Protein AF-A0AA47MXZ9-F1 (afdb_monomer)

Mean predicted aligned error: 12.85 Å

Secondary structure (DSSP, 8-state):
--HHHHHHHHHHHHHHHHHHS------------------PPPPPHHHHHHHHHHS-----TTSSS-HHHHHHHTTTTHHHHHHHHHHHHHHT---GGGG--------SSTTS-TT--

pLDDT: mean 84.23, std 13.81, range [43.16, 96.75]

Organism: Merluccius polli (NCBI:txid89951)

Solvent-accessible surface area (backbone atoms only — not comparable to full-atom values): 7774 Å² total; per-residue (Å²): 135,65,61,68,58,50,53,50,52,54,52,52,51,52,50,52,56,59,68,68,52,74,87,68,82,71,69,73,88,65,73,75,74,87,76,73,88,87,74,70,82,76,68,50,56,66,56,48,50,49,53,58,67,72,49,80,68,71,67,56,98,84,51,95,61,56,35,61,59,49,51,74,48,37,77,83,45,30,71,60,51,32,51,53,52,37,49,26,58,72,70,73,51,75,64,72,79,79,72,63,81,87,88,74,93,74,75,95,52,96,82,68,74,90,83,85,121

Structure (mmCIF, N/CA/C/O backbone):
data_AF-A0AA47MXZ9-F1
#
_entry.id   AF-A0AA47MXZ9-F1
#
loop_
_atom_site.group_PDB
_atom_site.id
_atom_site.type_symbol
_atom_site.label_atom_id
_atom_site.label_alt_id
_atom_site.label_comp_id
_atom_site.label_asym_id
_atom_site.label_entity_id
_atom_site.label_seq_id
_atom_site.pdbx_PDB_ins_code
_atom_site.Cartn_x
_atom_site.Cartn_y
_atom_site.Cartn_z
_atom_site.occupancy
_atom_site.B_iso_or_equiv
_atom_site.auth_seq_id
_atom_site.auth_comp_id
_atom_site.auth_asym_id
_atom_site.auth_atom_id
_atom_site.pdbx_PDB_model_num
ATOM 1 N N . MET A 1 1 ? 17.234 -14.719 -22.100 1.00 51.97 1 MET A N 1
ATOM 2 C CA . MET A 1 1 ? 18.632 -14.255 -22.007 1.00 51.97 1 MET A CA 1
ATOM 3 C C . MET A 1 1 ? 18.762 -12.746 -21.731 1.00 51.97 1 MET A C 1
ATOM 5 O O . MET A 1 1 ? 19.837 -12.224 -21.917 1.00 51.97 1 MET A O 1
ATOM 9 N N . LEU A 1 2 ? 17.712 -12.030 -21.280 1.00 61.03 2 LEU A N 1
ATOM 10 C CA . LEU A 1 2 ? 17.735 -10.555 -21.139 1.00 61.03 2 LEU A CA 1
ATOM 11 C C . LEU A 1 2 ? 17.729 -10.060 -19.673 1.00 61.03 2 LEU A C 1
ATOM 13 O O . LEU A 1 2 ? 18.015 -8.901 -19.398 1.00 61.03 2 LEU A O 1
ATOM 17 N N . ILE A 1 3 ? 17.347 -10.926 -18.726 1.00 64.88 3 ILE A N 1
ATOM 18 C CA . ILE A 1 3 ? 17.134 -10.560 -17.315 1.00 64.88 3 ILE A CA 1
ATOM 19 C C . ILE A 1 3 ? 18.440 -10.656 -16.525 1.00 64.88 3 ILE A C 1
ATOM 21 O O . ILE A 1 3 ? 18.753 -9.750 -15.756 1.00 64.88 3 ILE A O 1
ATOM 25 N N . ASP A 1 4 ? 19.226 -11.707 -16.757 1.00 77.31 4 ASP A N 1
ATOM 26 C CA . ASP A 1 4 ? 20.488 -11.923 -16.045 1.00 77.31 4 ASP A CA 1
ATOM 27 C C . ASP A 1 4 ? 21.525 -10.848 -16.396 1.00 77.31 4 ASP A C 1
ATOM 29 O O . ASP A 1 4 ? 22.201 -10.317 -15.511 1.00 77.31 4 ASP A O 1
ATOM 33 N N . ASP A 1 5 ? 21.567 -10.427 -17.662 1.00 78.12 5 ASP A N 1
ATOM 34 C CA . ASP A 1 5 ? 22.438 -9.343 -18.123 1.00 78.12 5 ASP A CA 1
ATOM 35 C C . ASP A 1 5 ? 22.013 -7.988 -17.543 1.00 78.12 5 ASP A C 1
ATOM 37 O O . ASP A 1 5 ? 22.856 -7.203 -17.098 1.00 78.12 5 ASP A O 1
ATOM 41 N N . PHE A 1 6 ? 20.702 -7.735 -17.445 1.00 79.06 6 PHE A N 1
ATOM 42 C CA . PHE A 1 6 ? 20.165 -6.528 -16.812 1.00 79.06 6 PHE A CA 1
ATOM 43 C C . PHE A 1 6 ? 20.534 -6.451 -15.323 1.00 79.06 6 PHE A C 1
ATOM 45 O O . PHE A 1 6 ? 21.019 -5.417 -14.847 1.00 79.06 6 PHE A O 1
ATOM 52 N N . VAL A 1 7 ? 20.347 -7.550 -14.586 1.00 83.00 7 VAL A N 1
ATOM 53 C CA . VAL A 1 7 ? 20.689 -7.640 -13.156 1.00 83.00 7 VAL A CA 1
ATOM 54 C C . VAL A 1 7 ? 22.194 -7.484 -12.949 1.00 83.00 7 VAL A C 1
ATOM 56 O O . VAL A 1 7 ? 22.628 -6.762 -12.042 1.00 83.00 7 VAL A O 1
ATOM 59 N N . THR A 1 8 ? 22.996 -8.103 -13.814 1.00 86.56 8 THR A N 1
ATOM 60 C CA . THR A 1 8 ? 24.459 -8.020 -13.768 1.00 86.56 8 THR A CA 1
ATOM 61 C C . THR A 1 8 ? 24.940 -6.593 -14.015 1.00 86.56 8 THR A C 1
ATOM 63 O O . THR A 1 8 ? 25.753 -6.080 -13.239 1.00 86.56 8 THR A O 1
ATOM 66 N N . TYR A 1 9 ? 24.396 -5.910 -15.030 1.00 87.81 9 TYR A N 1
ATOM 67 C CA . TYR A 1 9 ? 24.715 -4.511 -15.323 1.00 87.81 9 TYR A CA 1
ATOM 68 C C . TYR A 1 9 ? 24.409 -3.598 -14.130 1.00 87.81 9 TYR A C 1
ATOM 70 O O . TYR A 1 9 ? 25.281 -2.844 -13.683 1.00 87.81 9 TYR A O 1
ATOM 78 N N . PHE A 1 10 ? 23.199 -3.691 -13.569 1.00 86.12 10 PHE A N 1
ATOM 79 C CA . PHE A 1 10 ? 22.791 -2.845 -12.446 1.00 86.12 10 PHE A CA 1
ATOM 80 C C . PHE A 1 10 ? 23.615 -3.111 -11.186 1.00 86.12 10 PHE A C 1
ATOM 82 O O . PHE A 1 10 ? 24.051 -2.167 -10.523 1.00 86.12 10 PHE A O 1
ATOM 89 N N . THR A 1 11 ? 23.899 -4.379 -10.889 1.00 88.38 11 THR A N 1
ATOM 90 C CA . THR A 1 11 ? 24.713 -4.764 -9.728 1.00 88.38 11 THR A CA 1
ATOM 91 C C . THR A 1 11 ? 26.148 -4.268 -9.869 1.00 88.38 11 THR A C 1
ATOM 93 O O . THR A 1 11 ? 26.717 -3.722 -8.921 1.00 88.38 11 THR A O 1
ATOM 96 N N . LYS A 1 12 ? 26.738 -4.403 -11.062 1.00 92.31 12 LYS A N 1
ATOM 97 C CA . LYS A 1 12 ? 28.090 -3.911 -11.348 1.00 92.31 12 LYS A CA 1
ATOM 98 C C . LYS A 1 12 ? 28.165 -2.390 -11.219 1.00 92.31 12 LYS A C 1
ATOM 100 O O . LYS A 1 12 ? 29.103 -1.877 -10.612 1.00 92.31 12 LYS A O 1
ATOM 105 N N . LYS A 1 13 ? 27.159 -1.675 -11.728 1.00 89.75 13 LYS A N 1
ATOM 106 C CA . LYS A 1 13 ? 27.066 -0.214 -11.626 1.00 89.75 13 LYS A CA 1
ATOM 107 C C . LYS A 1 13 ? 26.910 0.254 -10.176 1.00 89.75 13 LYS A C 1
ATOM 109 O O . LYS A 1 13 ? 27.617 1.172 -9.769 1.00 89.75 13 LYS A O 1
ATOM 114 N N . LEU A 1 14 ? 26.057 -0.403 -9.384 1.00 86.94 14 LEU A N 1
ATOM 115 C CA . LEU A 1 14 ? 25.898 -0.111 -7.953 1.00 86.94 14 LEU A CA 1
ATOM 116 C C . LEU A 1 14 ? 27.202 -0.316 -7.179 1.00 86.94 14 LEU A C 1
ATOM 118 O O . LEU A 1 14 ? 27.572 0.549 -6.390 1.00 86.94 14 LEU A O 1
ATOM 122 N N . LYS A 1 15 ? 27.926 -1.412 -7.443 1.00 88.75 15 LYS A N 1
ATOM 123 C CA . LYS A 1 15 ? 29.238 -1.667 -6.828 1.00 88.75 15 LYS A CA 1
ATOM 124 C C . LYS A 1 15 ? 30.267 -0.604 -7.204 1.00 88.75 15 LYS A C 1
ATOM 126 O O . LYS A 1 15 ? 30.953 -0.112 -6.320 1.00 88.75 15 LYS A O 1
ATOM 131 N N . ALA A 1 16 ? 30.342 -0.219 -8.479 1.00 90.38 16 ALA A N 1
ATOM 132 C CA . ALA A 1 16 ? 31.275 0.809 -8.941 1.00 90.38 16 ALA A CA 1
ATOM 133 C C . ALA A 1 16 ? 31.013 2.171 -8.274 1.00 90.38 16 ALA A C 1
ATOM 135 O O . ALA A 1 16 ? 31.945 2.808 -7.784 1.00 90.38 16 ALA A O 1
ATOM 136 N N . ILE A 1 17 ? 29.742 2.584 -8.191 1.00 86.75 17 ILE A N 1
ATOM 137 C CA . ILE A 1 17 ? 29.333 3.819 -7.505 1.00 86.75 17 ILE A CA 1
ATOM 138 C C . ILE A 1 17 ? 29.653 3.718 -6.008 1.00 86.75 17 ILE A C 1
ATOM 140 O O . ILE A 1 17 ? 30.303 4.605 -5.463 1.00 86.75 17 ILE A O 1
ATOM 144 N N . SER A 1 18 ? 29.290 2.602 -5.369 1.00 82.12 18 SER A N 1
ATOM 145 C CA . SER A 1 18 ? 29.613 2.309 -3.967 1.00 82.12 18 SER A CA 1
ATOM 146 C C . SER A 1 18 ? 31.111 2.432 -3.672 1.00 82.12 18 SER A C 1
ATOM 148 O O . SER A 1 18 ? 31.476 3.050 -2.678 1.00 82.12 18 SER A O 1
ATOM 150 N N . SER A 1 19 ? 31.968 1.879 -4.533 1.00 82.62 19 SER A N 1
ATOM 151 C CA . SER A 1 19 ? 33.425 1.937 -4.374 1.00 82.62 19 SER A CA 1
ATOM 152 C C . SER A 1 19 ? 34.032 3.300 -4.709 1.00 82.62 19 SER A C 1
ATOM 154 O O . SER A 1 19 ? 35.152 3.579 -4.296 1.00 82.62 19 SER A O 1
ATOM 156 N N . SER A 1 20 ? 33.321 4.137 -5.474 1.00 84.25 20 SER A N 1
ATOM 157 C CA . SER A 1 20 ? 33.774 5.490 -5.824 1.00 84.25 20 SER A CA 1
ATOM 158 C C . SER A 1 20 ? 33.588 6.492 -4.687 1.00 84.25 20 SER A C 1
ATOM 160 O O . SER A 1 20 ? 34.220 7.546 -4.688 1.00 84.25 20 SER A O 1
ATOM 162 N N . PHE A 1 21 ? 32.750 6.163 -3.699 1.00 81.06 21 PHE A N 1
ATOM 163 C CA . PHE A 1 21 ? 32.692 6.928 -2.465 1.00 81.06 21 PHE A CA 1
ATOM 164 C C . PHE A 1 21 ? 33.954 6.636 -1.653 1.00 81.06 21 PHE A C 1
ATOM 166 O O . PHE A 1 21 ? 34.172 5.516 -1.191 1.00 81.06 21 PHE A O 1
ATOM 173 N N . THR A 1 22 ? 34.794 7.649 -1.457 1.00 73.31 22 THR A N 1
ATOM 174 C CA . THR A 1 22 ? 35.851 7.588 -0.448 1.00 73.31 22 THR A CA 1
ATOM 175 C C . THR A 1 22 ? 35.209 7.339 0.917 1.00 73.31 22 THR A C 1
ATOM 177 O O . THR A 1 22 ? 34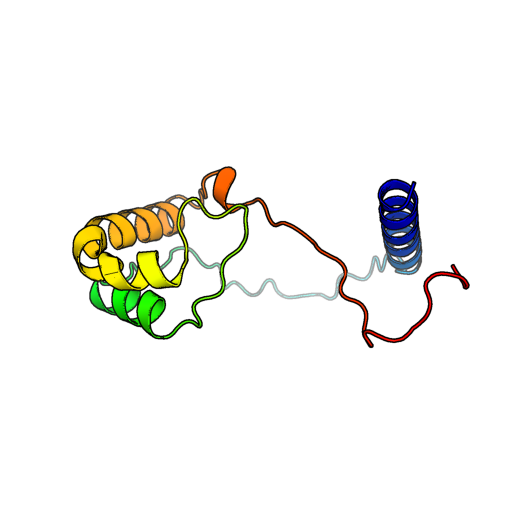.239 8.030 1.244 1.00 73.31 22 THR A O 1
ATOM 180 N N . PRO A 1 23 ? 35.717 6.398 1.734 1.00 64.94 23 PRO A N 1
ATOM 181 C CA . PRO A 1 23 ? 35.293 6.272 3.119 1.00 64.94 23 PRO A CA 1
ATOM 182 C C . PRO A 1 23 ? 35.765 7.530 3.848 1.00 64.94 23 PRO A C 1
ATOM 184 O O . PRO A 1 23 ? 36.892 7.619 4.329 1.00 64.94 23 PRO A O 1
ATOM 187 N N . THR A 1 24 ? 34.929 8.561 3.847 1.00 55.50 24 THR A N 1
ATOM 188 C CA . THR A 1 24 ? 35.196 9.794 4.569 1.00 55.50 24 THR A CA 1
ATOM 189 C C . THR A 1 24 ? 35.048 9.477 6.054 1.00 55.50 24 THR A C 1
ATOM 191 O O . THR A 1 24 ? 33.956 9.520 6.606 1.00 55.50 24 THR A O 1
ATOM 194 N N . THR A 1 25 ? 36.166 9.157 6.707 1.00 58.44 25 THR A N 1
ATOM 195 C CA . THR A 1 25 ? 36.287 9.019 8.173 1.00 58.44 25 THR A CA 1
ATOM 196 C C . THR A 1 25 ? 36.092 10.358 8.900 1.00 58.44 25 THR A C 1
ATOM 198 O O . THR A 1 25 ? 36.104 10.419 10.125 1.00 58.44 25 THR A O 1
ATOM 201 N N . ILE A 1 26 ? 35.879 11.454 8.171 1.00 61.22 26 ILE A N 1
ATOM 202 C CA . ILE A 1 26 ? 35.458 12.720 8.761 1.00 61.22 26 ILE A CA 1
ATOM 203 C C . ILE A 1 26 ? 33.950 12.634 8.958 1.00 61.22 26 ILE A C 1
ATOM 205 O O . ILE A 1 26 ? 33.170 13.036 8.099 1.00 61.22 26 ILE A O 1
ATOM 209 N N . LEU A 1 27 ? 33.550 12.077 10.100 1.00 59.38 27 LEU A N 1
ATOM 210 C CA . LEU A 1 27 ? 32.230 12.330 10.649 1.00 59.38 27 LEU A CA 1
ATOM 211 C C . LEU A 1 27 ? 32.165 13.855 10.858 1.00 59.38 27 LEU A C 1
ATOM 213 O O . LEU A 1 27 ? 32.919 14.365 11.694 1.00 59.38 27 LEU A O 1
ATOM 217 N N . PRO A 1 28 ? 31.353 14.629 10.109 1.00 57.56 28 PRO A N 1
ATOM 218 C CA . PRO A 1 28 ? 31.014 15.959 10.588 1.00 57.56 28 PRO A CA 1
ATOM 219 C C . PRO A 1 28 ? 30.513 15.779 12.021 1.00 57.56 28 PRO A C 1
ATOM 221 O O . PRO A 1 28 ? 29.798 14.816 12.294 1.00 57.56 28 PRO A O 1
ATOM 224 N N . SER A 1 29 ? 30.920 16.654 12.943 1.00 55.72 29 SER A N 1
ATOM 225 C CA . SER A 1 29 ? 30.305 16.743 14.269 1.00 55.72 29 SER A CA 1
ATOM 226 C C . SER A 1 29 ? 28.846 17.155 14.071 1.00 55.72 29 SER A C 1
ATOM 228 O O . SER A 1 29 ? 28.465 18.314 14.208 1.00 55.72 29 SER A O 1
ATOM 230 N N . THR A 1 30 ? 28.026 16.211 13.622 1.00 58.19 30 THR A N 1
ATOM 231 C CA . THR A 1 30 ? 26.587 16.289 13.671 1.00 58.19 30 THR A CA 1
ATOM 232 C C . THR A 1 30 ? 26.297 16.114 15.138 1.00 58.19 30 THR A C 1
ATOM 234 O O . THR A 1 30 ? 26.317 14.995 15.655 1.00 58.19 30 THR A O 1
ATOM 237 N N . THR A 1 31 ? 26.080 17.230 15.828 1.00 63.59 31 THR A N 1
ATOM 238 C CA . THR A 1 31 ? 25.275 17.202 17.040 1.00 63.59 31 THR A CA 1
ATOM 239 C C . THR A 1 31 ? 24.075 16.308 16.720 1.00 63.59 31 THR A C 1
ATOM 241 O O . THR A 1 31 ? 23.383 16.573 15.729 1.00 63.59 31 THR A O 1
ATOM 244 N N . PRO A 1 32 ? 23.884 15.178 17.428 1.00 64.56 32 PRO A N 1
ATOM 245 C CA . PRO A 1 32 ? 22.768 14.301 17.134 1.00 64.56 32 PRO A CA 1
ATOM 246 C C . PRO A 1 32 ? 21.527 15.169 17.264 1.00 64.56 32 PRO A C 1
ATOM 248 O O . PRO A 1 32 ? 21.248 15.725 18.327 1.00 64.56 32 PRO A O 1
ATOM 251 N N . THR A 1 33 ? 20.837 15.381 16.146 1.00 62.75 33 THR A N 1
ATOM 252 C CA . THR A 1 33 ? 19.557 16.069 16.176 1.00 62.75 33 THR A CA 1
ATOM 253 C C . THR A 1 33 ? 18.681 15.174 17.038 1.00 62.75 33 THR A C 1
ATOM 255 O O . THR A 1 33 ? 18.351 14.066 16.630 1.00 62.75 33 THR A O 1
ATOM 258 N N . SER A 1 34 ? 18.395 15.603 18.271 1.00 69.56 34 SER A N 1
ATOM 259 C CA . SER A 1 34 ? 17.713 14.819 19.317 1.00 69.56 34 SER A CA 1
ATOM 260 C C . SER A 1 34 ? 16.235 14.543 18.994 1.00 69.56 34 SER A C 1
ATOM 262 O O . SER A 1 34 ? 15.415 14.314 19.883 1.00 69.56 34 SER A O 1
ATOM 264 N N . VAL A 1 35 ? 15.865 14.608 17.720 1.00 77.38 35 VAL A N 1
ATOM 265 C CA . VAL A 1 35 ? 14.507 14.426 17.243 1.00 77.38 35 VAL A CA 1
ATOM 266 C C . VAL A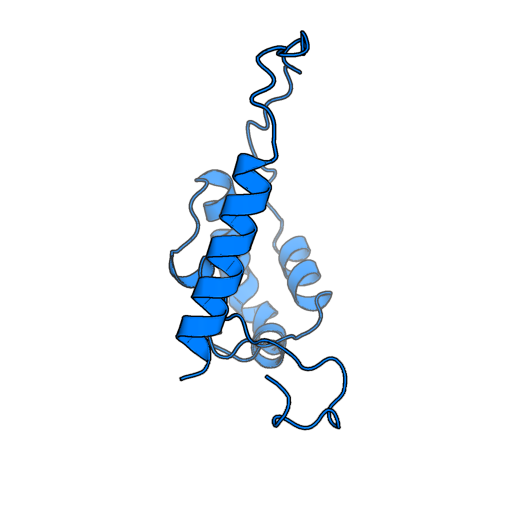 1 35 ? 14.395 12.984 16.772 1.00 77.38 35 VAL A C 1
ATOM 268 O O . VAL A 1 35 ? 14.804 12.631 15.669 1.00 77.38 35 VAL A O 1
ATOM 271 N N . CYS A 1 36 ? 13.874 12.139 17.657 1.00 83.25 36 CYS A N 1
ATOM 272 C CA . CYS A 1 36 ? 13.490 10.770 17.347 1.00 83.25 36 CYS A CA 1
ATOM 273 C C . CYS A 1 36 ? 11.976 10.729 17.122 1.00 83.25 36 CYS A C 1
ATOM 275 O O . CYS A 1 36 ? 11.213 11.245 17.942 1.00 83.25 36 CYS A O 1
ATOM 277 N N . LEU A 1 37 ? 11.533 10.110 16.026 1.00 85.44 37 LEU A N 1
ATOM 278 C CA . LEU A 1 37 ? 10.120 9.807 15.831 1.00 85.44 37 LEU A CA 1
ATOM 279 C C . LEU A 1 37 ? 9.754 8.629 16.738 1.00 85.44 37 LEU A C 1
ATOM 281 O O . LEU A 1 37 ? 10.098 7.487 16.449 1.00 85.44 37 LEU A O 1
ATOM 285 N N . THR A 1 38 ? 9.082 8.910 17.850 1.00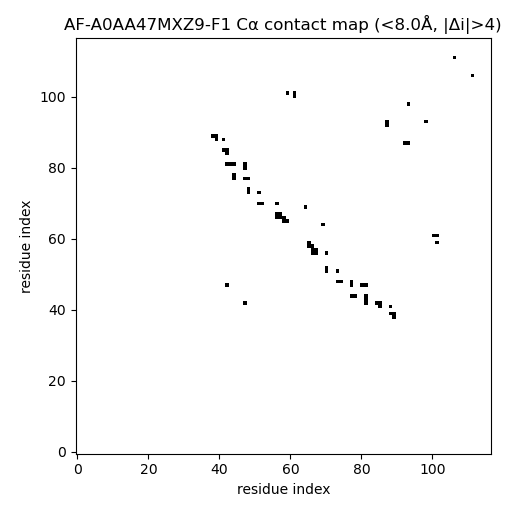 90.25 38 THR A N 1
ATOM 286 C CA . THR A 1 38 ? 8.730 7.885 18.845 1.00 90.25 38 THR A CA 1
ATOM 287 C C . THR A 1 38 ? 7.409 7.185 18.549 1.00 90.25 38 THR A C 1
ATOM 289 O O . THR A 1 38 ? 7.187 6.080 19.034 1.00 90.25 38 THR A O 1
ATOM 292 N N . HIS A 1 39 ? 6.525 7.818 17.776 1.00 91.56 39 HIS A N 1
ATOM 293 C CA . HIS A 1 39 ? 5.210 7.286 17.441 1.00 91.56 39 HIS A CA 1
ATOM 294 C C . HIS A 1 39 ? 4.649 7.943 16.178 1.00 91.56 39 HIS A C 1
ATOM 296 O O . HIS A 1 39 ? 5.052 9.042 15.795 1.00 91.56 39 HIS A O 1
ATOM 302 N N . PHE A 1 40 ? 3.680 7.268 15.569 1.00 94.12 40 PHE A N 1
ATOM 303 C CA . PHE A 1 40 ? 2.819 7.833 14.539 1.00 94.12 40 PHE A CA 1
ATOM 304 C C . PHE A 1 40 ? 1.475 8.218 15.151 1.00 94.12 40 PHE A C 1
ATOM 306 O O . PHE A 1 40 ? 0.951 7.504 16.008 1.00 94.12 40 PHE A O 1
ATOM 313 N N . THR A 1 41 ? 0.894 9.313 14.674 1.00 94.56 41 THR A N 1
ATOM 314 C CA . THR A 1 41 ? -0.509 9.626 14.949 1.00 94.56 41 THR A CA 1
ATOM 315 C C . THR A 1 41 ? -1.392 8.645 14.172 1.00 94.56 41 THR A C 1
ATOM 317 O O . THR A 1 41 ? -1.209 8.527 12.957 1.00 94.56 41 THR A O 1
ATOM 320 N N . PRO A 1 42 ? -2.334 7.940 14.824 1.00 94.62 42 PRO A N 1
ATOM 321 C CA . PRO A 1 42 ? -3.274 7.075 14.122 1.00 94.62 42 PRO A CA 1
ATOM 322 C C . PRO A 1 42 ? -4.115 7.865 13.117 1.00 94.62 42 PRO A C 1
ATOM 324 O O . PRO A 1 42 ? -4.575 8.967 13.410 1.00 94.62 42 PRO A O 1
ATOM 327 N N . LEU A 1 43 ? -4.336 7.281 11.945 1.00 95.81 43 LEU A N 1
ATOM 328 C CA . LEU A 1 43 ? -5.207 7.828 10.910 1.00 95.81 43 LEU A CA 1
ATOM 329 C C . LEU A 1 43 ? -6.675 7.576 11.256 1.00 95.81 43 LEU A C 1
ATOM 331 O O . LEU A 1 43 ? -7.028 6.474 11.699 1.00 95.81 43 LEU A O 1
ATOM 335 N N . SER A 1 44 ? -7.533 8.565 10.998 1.00 95.94 44 SER A N 1
ATOM 336 C CA . SER A 1 44 ? -8.985 8.365 11.030 1.00 95.94 44 SER A CA 1
ATOM 337 C C . SER A 1 44 ? -9.456 7.550 9.813 1.00 95.94 44 SER A C 1
ATOM 339 O O . SER A 1 44 ? -8.765 7.514 8.786 1.00 95.94 44 SER A O 1
ATOM 341 N N . PRO A 1 45 ? -10.623 6.884 9.880 1.00 95.44 45 PRO A N 1
ATOM 342 C CA . PRO A 1 45 ? -11.241 6.268 8.705 1.00 95.44 45 PRO A CA 1
ATOM 343 C C . PRO A 1 45 ? -11.374 7.226 7.520 1.00 95.44 45 PRO A C 1
ATOM 345 O O . PRO A 1 45 ? -11.105 6.858 6.382 1.00 95.44 45 PRO 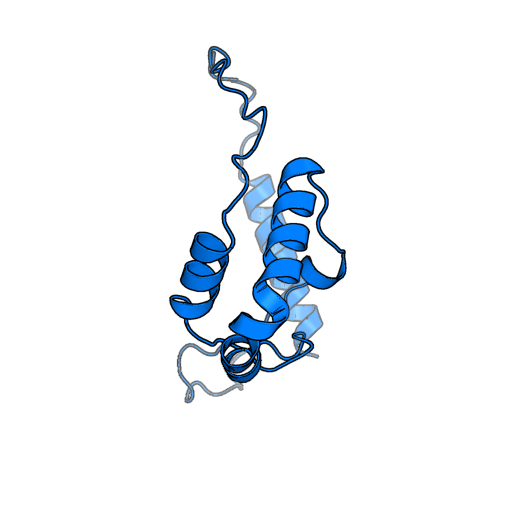A O 1
ATOM 348 N N . GLU A 1 46 ? -11.694 8.480 7.783 1.00 95.88 46 GLU A N 1
ATOM 349 C CA . GLU A 1 46 ? -11.905 9.530 6.797 1.00 95.88 46 GLU A CA 1
ATOM 350 C C . GLU A 1 46 ? -10.590 9.917 6.110 1.00 95.88 46 GLU A C 1
ATOM 352 O O . GLU A 1 46 ? -10.559 10.085 4.888 1.00 95.88 46 GLU A O 1
ATOM 357 N N . ASP A 1 47 ? -9.485 9.980 6.862 1.00 96.31 47 ASP A N 1
ATOM 358 C CA . ASP A 1 47 ? -8.148 10.193 6.297 1.00 96.31 47 ASP A CA 1
ATOM 359 C C . ASP A 1 47 ? -7.752 9.043 5.368 1.00 96.31 47 ASP A C 1
ATOM 361 O O . ASP A 1 47 ? -7.223 9.271 4.276 1.00 96.31 47 ASP A O 1
ATOM 365 N N . VAL A 1 48 ? -8.039 7.803 5.777 1.00 96.69 48 VAL A N 1
ATOM 366 C CA . VAL A 1 48 ? -7.763 6.607 4.970 1.00 96.69 48 VAL A CA 1
ATOM 367 C C . VAL A 1 48 ? -8.624 6.598 3.711 1.00 96.69 48 VAL A C 1
ATOM 369 O O . VAL A 1 48 ? -8.107 6.356 2.621 1.00 96.69 48 VAL A O 1
ATOM 372 N N . HIS A 1 49 ? -9.913 6.913 3.822 1.00 96.06 49 HIS A N 1
ATOM 373 C CA . HIS A 1 49 ? -10.821 6.971 2.677 1.00 96.06 49 HIS A CA 1
ATOM 374 C C . HIS A 1 49 ? -10.371 8.024 1.669 1.00 96.06 49 HIS A C 1
ATOM 376 O O . HIS A 1 49 ? -10.207 7.728 0.483 1.00 96.06 49 HIS A O 1
ATOM 382 N N . LYS A 1 50 ? -10.059 9.229 2.157 1.00 96.31 50 LYS A N 1
ATOM 383 C CA . LYS A 1 50 ? -9.505 10.311 1.344 1.00 96.31 50 LYS A CA 1
ATOM 384 C C . LYS A 1 50 ? -8.216 9.879 0.653 1.00 96.31 50 LYS A C 1
ATOM 386 O O . LYS A 1 50 ? -8.049 10.147 -0.536 1.00 96.31 50 LYS A O 1
ATOM 391 N N . LEU A 1 51 ? -7.315 9.200 1.361 1.00 95.19 51 LEU A N 1
ATOM 392 C CA . LEU A 1 51 ? -6.076 8.693 0.777 1.00 95.19 51 LEU A CA 1
ATOM 393 C C . LEU A 1 51 ? -6.364 7.702 -0.358 1.00 95.19 51 LEU A C 1
ATOM 395 O O . LEU A 1 51 ? -5.795 7.826 -1.439 1.00 95.19 51 LEU A O 1
ATOM 399 N N . VAL A 1 52 ? -7.273 6.750 -0.157 1.00 94.75 52 VAL A N 1
ATOM 400 C CA . VAL A 1 52 ? -7.624 5.760 -1.187 1.00 94.75 52 VAL A CA 1
ATOM 401 C C . VAL A 1 52 ? -8.249 6.426 -2.419 1.00 94.75 52 VAL A C 1
ATOM 403 O O . VAL A 1 52 ? -7.891 6.076 -3.545 1.00 94.75 52 VAL A O 1
ATOM 406 N N . MET A 1 53 ? -9.125 7.413 -2.218 1.00 95.31 53 MET A N 1
ATOM 407 C CA . MET A 1 53 ? -9.861 8.096 -3.290 1.00 95.31 53 MET A CA 1
ATOM 408 C C . MET A 1 53 ? -9.032 9.108 -4.083 1.00 95.31 53 MET A C 1
ATOM 410 O O . MET A 1 53 ? -9.270 9.309 -5.270 1.00 95.31 53 MET A O 1
ATOM 414 N N . THR A 1 54 ? -8.072 9.772 -3.439 1.00 94.88 54 THR A N 1
ATOM 415 C CA . THR A 1 54 ? -7.256 10.815 -4.088 1.00 94.88 54 THR A CA 1
ATOM 416 C C . THR A 1 54 ? -6.105 10.253 -4.916 1.00 94.88 54 THR A C 1
ATOM 418 O O . THR A 1 54 ? -5.571 10.949 -5.779 1.00 94.88 54 THR A O 1
ATOM 421 N N . ASN A 1 55 ? -5.722 8.998 -4.682 1.00 90.06 55 ASN A N 1
ATOM 422 C CA . ASN A 1 55 ? -4.659 8.346 -5.432 1.00 90.06 55 ASN A CA 1
ATOM 423 C C . ASN A 1 55 ? -5.122 7.909 -6.828 1.00 90.06 55 ASN A C 1
ATOM 425 O O . ASN A 1 55 ? -6.245 7.445 -7.028 1.00 90.06 55 ASN A O 1
ATOM 429 N N . HIS A 1 56 ? -4.215 7.995 -7.805 1.00 93.00 56 HIS A N 1
ATOM 430 C CA . HIS A 1 56 ? -4.466 7.440 -9.131 1.00 93.00 56 HIS A CA 1
ATOM 431 C C . HIS A 1 56 ? -4.594 5.914 -9.040 1.00 93.00 56 HIS A C 1
ATOM 433 O O . HIS A 1 56 ? -3.741 5.247 -8.453 1.00 93.00 56 HIS A O 1
ATOM 439 N N . ALA A 1 57 ? -5.622 5.350 -9.673 1.00 91.38 57 ALA A N 1
ATOM 440 C CA . ALA A 1 57 ? -5.870 3.912 -9.705 1.00 91.38 57 ALA A CA 1
ATOM 441 C C . ALA A 1 57 ? -4.853 3.181 -10.603 1.00 91.38 57 ALA A C 1
ATOM 443 O O . ALA A 1 57 ? -5.156 2.776 -11.725 1.00 91.38 57 ALA A O 1
ATOM 444 N N . THR A 1 58 ? -3.612 3.034 -10.141 1.00 91.19 58 THR A N 1
ATOM 445 C CA . THR A 1 58 ? -2.581 2.237 -10.821 1.00 91.19 58 THR A CA 1
ATOM 446 C C . THR A 1 58 ? -2.587 0.813 -10.294 1.00 91.19 58 THR A C 1
ATOM 448 O O . THR A 1 58 ? -2.476 0.624 -9.086 1.00 91.19 58 THR A O 1
ATOM 451 N N . THR A 1 59 ? -2.663 -0.178 -11.181 1.00 92.12 59 THR A N 1
ATOM 452 C CA . THR A 1 59 ? -2.645 -1.601 -10.815 1.00 92.12 59 THR A CA 1
ATOM 453 C C . THR A 1 59 ? -1.335 -2.260 -11.214 1.00 92.12 59 THR A C 1
ATOM 455 O O . THR A 1 59 ? -0.864 -2.149 -12.349 1.00 92.12 59 THR A O 1
ATOM 458 N N . CYS A 1 60 ? -0.759 -2.995 -10.277 1.00 88.00 60 CYS A N 1
ATOM 459 C CA . CYS A 1 60 ? 0.333 -3.916 -10.490 1.00 88.00 60 CYS A CA 1
ATOM 460 C C . CYS A 1 60 ? -0.232 -5.338 -10.639 1.00 88.00 60 CYS A C 1
ATOM 462 O O . CYS A 1 60 ? -1.045 -5.755 -9.833 1.00 88.00 60 CYS A O 1
ATOM 464 N N . PRO A 1 61 ? 0.244 -6.160 -11.590 1.00 88.88 61 PRO A N 1
ATOM 465 C CA . PRO A 1 61 ? -0.101 -7.590 -11.590 1.00 88.88 61 PRO A CA 1
ATOM 466 C C . PRO A 1 61 ? 0.310 -8.431 -10.364 1.00 88.88 61 PRO A C 1
ATOM 468 O O . PRO A 1 61 ? 0.115 -9.637 -10.397 1.00 88.88 61 PRO A O 1
ATOM 471 N N . LEU A 1 62 ? 0.929 -7.845 -9.330 1.00 90.19 62 LEU A N 1
ATOM 472 C CA . LEU A 1 62 ? 1.088 -8.506 -8.024 1.00 90.19 62 LEU A CA 1
ATOM 473 C C . LEU A 1 62 ? -0.054 -8.149 -7.059 1.00 90.19 62 LEU A C 1
ATOM 475 O O . LEU A 1 62 ? -0.147 -8.745 -5.989 1.00 90.19 62 LEU A O 1
ATOM 479 N N . ASP A 1 63 ? -0.900 -7.185 -7.422 1.00 90.25 63 ASP A N 1
ATOM 480 C CA . ASP A 1 63 ? -2.021 -6.764 -6.601 1.00 90.25 63 ASP A CA 1
ATOM 481 C C . ASP A 1 63 ? -3.099 -7.854 -6.632 1.00 90.25 63 ASP A C 1
ATOM 483 O O . ASP A 1 63 ? -3.413 -8.386 -7.701 1.00 90.25 63 ASP A O 1
ATOM 487 N N . PRO A 1 64 ? -3.696 -8.186 -5.478 1.00 88.38 64 PRO A N 1
ATOM 488 C CA . PRO A 1 64 ? -4.729 -9.214 -5.402 1.00 88.38 64 PRO A CA 1
ATOM 489 C C . PRO A 1 64 ? -6.029 -8.796 -6.104 1.00 88.38 64 PRO A C 1
ATOM 491 O O . PRO A 1 64 ? -6.819 -9.656 -6.488 1.00 88.38 64 PRO A O 1
ATOM 494 N N . ILE A 1 65 ? -6.257 -7.489 -6.266 1.00 91.88 65 ILE A N 1
ATOM 495 C CA . ILE A 1 65 ? -7.433 -6.907 -6.915 1.00 91.88 65 ILE A CA 1
ATOM 496 C C . ILE A 1 65 ? -7.036 -5.657 -7.712 1.00 91.88 65 ILE A C 1
ATOM 498 O O . ILE A 1 65 ? -6.119 -4.942 -7.304 1.00 91.88 65 ILE A O 1
ATOM 502 N N . PRO A 1 66 ? -7.728 -5.348 -8.822 1.00 94.31 66 PRO A N 1
ATOM 503 C CA . PRO A 1 66 ? -7.516 -4.099 -9.542 1.00 94.31 66 PRO A CA 1
ATOM 504 C C . PRO A 1 66 ? -7.818 -2.878 -8.670 1.00 94.31 66 PRO A C 1
ATOM 506 O O . PRO A 1 66 ? -8.801 -2.850 -7.931 1.00 94.31 66 PRO A O 1
ATOM 509 N N . SER A 1 67 ? -7.013 -1.833 -8.809 1.00 94.31 67 SER A N 1
ATOM 510 C CA . SER A 1 67 ? -7.049 -0.643 -7.948 1.00 94.31 67 SER A CA 1
ATOM 511 C C . SER A 1 67 ? -8.338 0.162 -8.105 1.00 94.31 67 SER A C 1
ATOM 513 O O . SER A 1 67 ? -8.831 0.723 -7.134 1.00 94.31 67 SER A O 1
ATOM 515 N N . SER A 1 68 ? -8.922 0.178 -9.306 1.00 94.62 68 SER A N 1
ATOM 516 C CA . SER A 1 68 ? -10.232 0.794 -9.550 1.00 94.62 68 SER A CA 1
ATOM 517 C C . SER A 1 68 ? -11.354 0.062 -8.812 1.00 94.62 68 SER A C 1
ATOM 519 O O . SER A 1 68 ? -12.234 0.697 -8.238 1.00 94.62 68 SER A O 1
ATOM 521 N N . LEU A 1 69 ? -11.302 -1.273 -8.784 1.00 95.12 69 LEU A N 1
ATOM 522 C CA . LEU A 1 69 ? -12.256 -2.082 -8.034 1.00 95.12 69 LEU A CA 1
ATOM 523 C C . LEU A 1 69 ? -12.039 -1.922 -6.529 1.00 95.12 69 LEU A C 1
ATOM 525 O O . LEU A 1 69 ? -13.009 -1.770 -5.796 1.00 95.12 69 LEU A O 1
ATOM 529 N N . PHE A 1 70 ? -10.782 -1.896 -6.079 1.00 94.81 70 PHE A N 1
ATOM 530 C CA . PHE A 1 70 ? -10.444 -1.615 -4.686 1.00 94.81 70 PHE A CA 1
ATOM 531 C C . PHE A 1 70 ? -11.021 -0.279 -4.218 1.00 94.81 70 PHE A C 1
ATOM 533 O O . PHE A 1 70 ? -11.631 -0.234 -3.157 1.00 94.81 70 PHE A O 1
ATOM 540 N N . GLN A 1 71 ? -10.884 0.783 -5.018 1.00 95.44 71 GLN A N 1
ATOM 541 C CA . GLN A 1 71 ? -11.516 2.072 -4.734 1.00 95.44 71 GLN A CA 1
ATOM 542 C C . GLN A 1 71 ? -13.042 1.940 -4.685 1.00 95.44 71 GLN A C 1
ATOM 544 O O . GLN A 1 71 ? -13.656 2.380 -3.721 1.00 95.44 71 GLN A O 1
ATOM 549 N N . ALA A 1 72 ? -13.667 1.271 -5.656 1.00 95.12 72 ALA A N 1
ATOM 550 C CA . ALA A 1 72 ? -15.122 1.108 -5.675 1.00 95.12 72 AL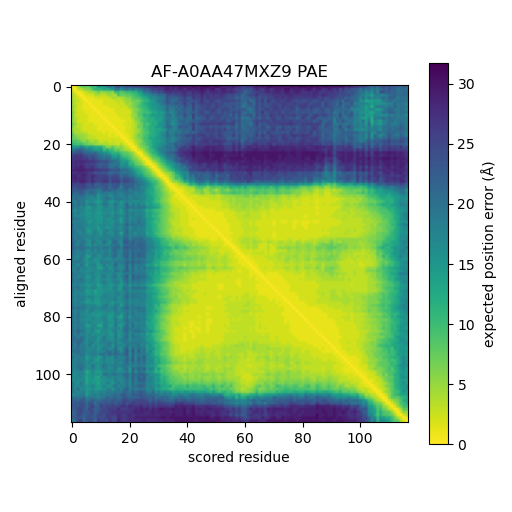A A CA 1
ATOM 551 C C . ALA A 1 72 ? -15.683 0.434 -4.407 1.00 95.12 72 ALA A C 1
ATOM 553 O O . ALA A 1 72 ? -16.758 0.811 -3.949 1.00 95.12 72 ALA A O 1
ATOM 554 N N . VAL A 1 73 ? -14.948 -0.520 -3.823 1.00 94.81 73 VAL A N 1
ATOM 555 C CA . VAL A 1 73 ? -15.356 -1.234 -2.596 1.00 94.81 73 VAL A CA 1
ATOM 556 C C . VAL A 1 73 ? -14.731 -0.667 -1.319 1.00 94.81 73 VAL A C 1
ATOM 558 O O . VAL A 1 73 ? -14.983 -1.184 -0.232 1.00 94.81 73 VAL A O 1
ATOM 561 N N . SER A 1 74 ? -13.898 0.378 -1.404 1.00 93.94 74 SER A N 1
ATOM 562 C CA . SER A 1 74 ? -13.067 0.803 -0.270 1.00 93.94 74 SER A CA 1
ATOM 563 C C . SER A 1 74 ? -13.887 1.289 0.917 1.00 93.94 74 SER A C 1
ATOM 565 O O . SER A 1 74 ? -13.434 1.172 2.048 1.00 93.94 74 SER A O 1
ATOM 567 N N . SER A 1 75 ? -15.077 1.841 0.664 1.00 94.69 75 SER A N 1
ATOM 568 C CA . SER A 1 75 ? -16.000 2.292 1.708 1.00 94.69 75 SER A CA 1
ATOM 569 C C . SER A 1 75 ? -16.475 1.132 2.589 1.00 94.69 75 SER A C 1
ATOM 571 O O . SER A 1 75 ? -16.539 1.285 3.805 1.00 94.69 75 SER A O 1
ATOM 573 N N . ASP A 1 76 ? -16.725 -0.042 2.001 1.00 95.25 76 ASP A N 1
ATOM 574 C CA . ASP A 1 76 ? -17.224 -1.221 2.723 1.00 95.25 76 ASP A CA 1
ATOM 575 C C . ASP A 1 76 ? -16.137 -1.870 3.589 1.00 95.25 76 ASP A C 1
ATOM 577 O O . ASP A 1 76 ? -16.411 -2.426 4.652 1.00 95.25 76 ASP A O 1
ATOM 581 N N . ILE A 1 77 ? -14.878 -1.777 3.151 1.00 94.31 77 ILE A N 1
ATOM 582 C CA . ILE A 1 77 ? -13.713 -2.334 3.858 1.00 94.31 77 ILE A CA 1
ATOM 583 C C . ILE A 1 77 ? -12.935 -1.282 4.655 1.00 94.31 77 ILE A C 1
ATOM 585 O O . ILE A 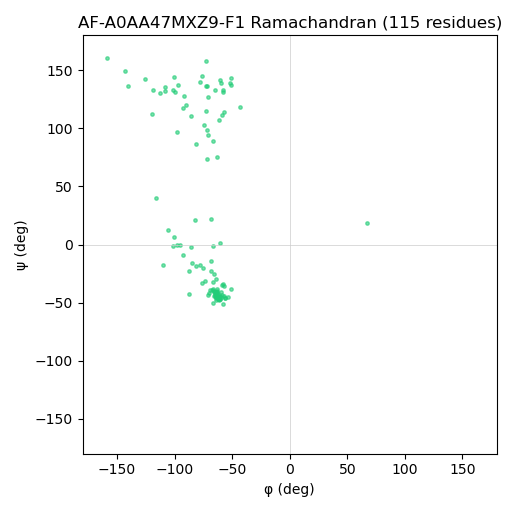1 77 ? -11.875 -1.585 5.209 1.00 94.31 77 ILE A O 1
ATOM 589 N N . LEU A 1 78 ? -13.442 -0.051 4.733 1.00 96.19 78 LEU A N 1
ATOM 590 C CA . LEU A 1 78 ? -12.734 1.077 5.328 1.00 96.19 78 LEU A CA 1
ATOM 591 C C . LEU A 1 78 ? -12.290 0.822 6.778 1.00 96.19 78 LEU A C 1
ATOM 593 O O . LEU A 1 78 ? -11.114 1.053 7.065 1.00 96.19 78 LEU A O 1
ATOM 597 N N . PRO A 1 79 ? -13.142 0.281 7.678 1.00 95.06 79 PRO A N 1
ATOM 598 C CA . PRO A 1 79 ? -12.728 0.023 9.057 1.00 95.06 79 PRO A CA 1
ATOM 599 C C . PRO A 1 79 ? -11.540 -0.939 9.133 1.00 95.06 79 PRO A C 1
ATOM 601 O O . PRO A 1 79 ? -10.594 -0.713 9.886 1.00 95.06 79 PRO A O 1
ATOM 604 N N . PHE A 1 80 ? -11.554 -1.982 8.298 1.00 95.06 80 PHE A N 1
ATOM 605 C CA . PHE A 1 80 ? -10.464 -2.947 8.217 1.00 95.06 80 PHE A CA 1
ATOM 606 C C . PHE A 1 80 ? -9.168 -2.296 7.720 1.00 95.06 80 PHE A C 1
ATOM 608 O O . PHE A 1 80 ? -8.110 -2.509 8.316 1.00 95.06 80 PHE A O 1
ATOM 615 N N . LEU A 1 81 ? -9.242 -1.473 6.668 1.00 94.56 81 LEU A N 1
ATOM 616 C CA . LEU A 1 81 ? -8.079 -0.759 6.134 1.00 94.56 81 LEU A CA 1
ATOM 617 C C . LEU A 1 81 ? -7.452 0.166 7.180 1.00 94.56 81 LEU A C 1
ATOM 619 O O . LEU A 1 81 ? -6.233 0.148 7.360 1.00 94.56 81 LEU A O 1
ATOM 623 N N . SER A 1 82 ? -8.268 0.928 7.907 1.00 96.44 82 SER A N 1
ATOM 624 C CA . SER A 1 82 ? -7.785 1.821 8.962 1.00 96.44 82 SER A CA 1
ATOM 625 C C . SER A 1 82 ? -7.089 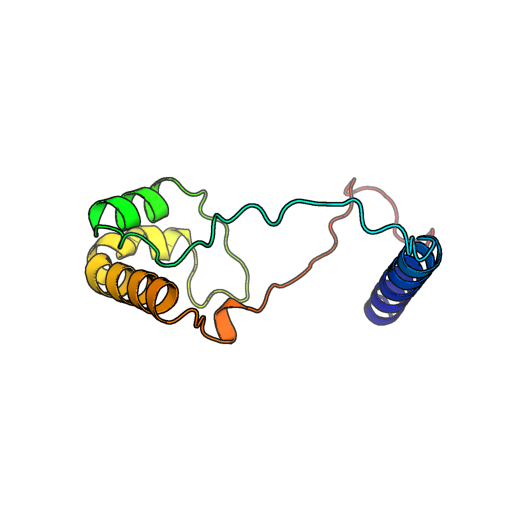1.063 10.084 1.00 96.44 82 SER A C 1
ATOM 627 O O . SER A 1 82 ? -5.992 1.448 10.493 1.00 96.44 82 SER A O 1
ATOM 629 N N . THR A 1 83 ? -7.671 -0.045 10.552 1.00 96.44 83 THR A N 1
ATOM 630 C CA . THR A 1 83 ? -7.031 -0.895 11.565 1.00 96.44 83 THR A CA 1
ATOM 631 C C . THR A 1 83 ? -5.716 -1.479 11.057 1.00 96.44 83 THR A C 1
ATOM 633 O O . THR A 1 83 ? -4.719 -1.440 11.778 1.00 96.44 83 THR A O 1
ATOM 636 N N . LEU A 1 84 ? -5.682 -1.976 9.819 1.00 95.12 84 LEU A N 1
ATOM 637 C CA . LEU A 1 84 ? -4.488 -2.572 9.219 1.00 95.12 84 LEU A CA 1
ATOM 638 C C . LEU A 1 84 ? -3.330 -1.566 9.118 1.00 95.12 84 LEU A C 1
ATOM 640 O O . LEU A 1 84 ? -2.200 -1.879 9.507 1.00 95.12 84 LEU A O 1
ATOM 644 N N . ILE A 1 85 ? -3.608 -0.357 8.622 1.00 95.44 85 ILE A N 1
ATOM 645 C CA . ILE A 1 85 ? -2.598 0.695 8.455 1.00 95.44 85 ILE A CA 1
ATOM 646 C C . ILE A 1 85 ? -2.095 1.165 9.821 1.00 95.44 85 ILE A C 1
ATOM 648 O O . ILE A 1 85 ? -0.888 1.168 10.059 1.00 95.44 85 ILE A O 1
ATOM 652 N N . ASN A 1 86 ? -3.000 1.497 10.745 1.00 96.75 86 ASN A N 1
ATOM 653 C CA . ASN A 1 86 ? -2.615 1.980 12.070 1.00 96.75 86 ASN A CA 1
ATOM 654 C C . ASN A 1 86 ? -1.851 0.919 12.865 1.00 96.75 86 ASN A C 1
ATOM 656 O O . ASN A 1 86 ? -0.838 1.238 13.480 1.00 96.75 86 ASN A O 1
ATOM 660 N N . SER A 1 87 ? -2.263 -0.351 12.791 1.00 95.62 87 SER A N 1
ATOM 661 C CA . SER A 1 87 ? -1.529 -1.453 13.419 1.00 95.62 87 SER A CA 1
ATOM 662 C C . SER A 1 87 ? -0.104 -1.552 12.881 1.00 95.62 87 SER A C 1
ATOM 664 O O . SER A 1 87 ? 0.830 -1.663 13.673 1.00 95.62 87 SER A O 1
ATOM 666 N N . SER A 1 88 ? 0.069 -1.428 11.562 1.00 95.88 88 SER A N 1
ATOM 667 C CA . SER A 1 88 ? 1.389 -1.461 10.929 1.00 95.88 88 SER A CA 1
ATOM 668 C C . SER A 1 88 ? 2.273 -0.284 11.353 1.00 95.88 88 SER A C 1
ATOM 670 O O . SER A 1 88 ? 3.462 -0.470 11.611 1.00 95.88 88 SER A O 1
ATOM 672 N N . LEU A 1 89 ? 1.700 0.921 11.456 1.00 94.94 89 LEU A N 1
ATOM 673 C CA . LEU A 1 89 ? 2.406 2.121 11.917 1.00 94.94 89 LEU A CA 1
ATOM 674 C C . LEU A 1 89 ? 2.815 2.010 13.390 1.00 94.94 89 LEU A C 1
ATOM 676 O O . LEU A 1 89 ? 3.930 2.382 13.745 1.00 94.94 89 LEU A O 1
ATOM 680 N N . THR A 1 90 ? 1.946 1.467 14.245 1.00 95.12 90 THR A N 1
ATOM 681 C CA . THR A 1 90 ? 2.239 1.279 15.671 1.00 95.12 90 THR A CA 1
ATOM 682 C C . THR A 1 90 ? 3.276 0.183 15.908 1.00 95.12 90 THR A C 1
ATOM 684 O O . THR A 1 90 ? 4.171 0.366 16.728 1.00 95.12 90 THR A O 1
ATOM 687 N N . SER A 1 91 ? 3.177 -0.955 15.215 1.00 94.44 91 SER A N 1
ATOM 688 C CA . SER A 1 91 ? 4.095 -2.081 15.427 1.00 94.44 91 SER A CA 1
ATOM 689 C C . SER A 1 91 ? 5.395 -1.967 14.629 1.00 94.44 91 SER A C 1
ATOM 691 O O . SER A 1 91 ? 6.331 -2.723 14.881 1.00 94.44 91 SER A O 1
ATOM 693 N N . GLY A 1 92 ? 5.447 -1.089 13.623 1.00 93.25 92 GLY A N 1
ATOM 694 C CA . GLY A 1 92 ? 6.555 -1.007 12.670 1.00 93.25 92 GLY A CA 1
ATOM 695 C C . GLY A 1 92 ? 6.670 -2.234 11.757 1.00 93.25 92 GLY A C 1
ATOM 696 O O . GLY A 1 92 ? 7.728 -2.478 11.174 1.00 93.25 92 GLY A O 1
ATOM 697 N N . LEU A 1 93 ? 5.606 -3.036 11.635 1.00 94.44 93 LEU A N 1
ATOM 698 C CA . LEU A 1 93 ? 5.610 -4.276 10.858 1.00 94.44 93 LEU A CA 1
ATOM 699 C C . LEU A 1 93 ? 4.704 -4.142 9.641 1.00 94.44 93 LEU A C 1
ATOM 701 O O . LEU A 1 93 ? 3.544 -3.777 9.750 1.00 94.44 93 LEU A O 1
ATOM 705 N N . ILE A 1 94 ? 5.244 -4.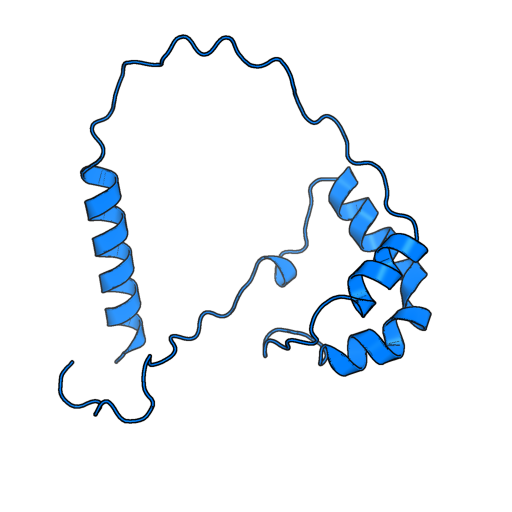508 8.482 1.00 92.56 94 ILE A N 1
ATOM 706 C CA . ILE A 1 94 ? 4.509 -4.575 7.219 1.00 92.56 94 ILE A CA 1
ATOM 707 C C . ILE A 1 94 ? 4.554 -6.025 6.715 1.00 92.56 94 ILE A C 1
ATOM 709 O O . ILE A 1 94 ? 5.650 -6.613 6.700 1.00 92.56 94 ILE A O 1
ATOM 713 N N . PRO A 1 95 ? 3.414 -6.610 6.296 1.00 89.56 95 PRO A N 1
ATOM 714 C CA . PRO A 1 95 ? 3.366 -7.940 5.695 1.00 89.56 95 PRO A CA 1
ATOM 715 C C . PRO A 1 95 ? 4.359 -8.103 4.540 1.00 89.56 95 PRO A C 1
ATOM 717 O O . PRO A 1 95 ? 4.571 -7.184 3.750 1.00 89.56 95 PRO A O 1
ATOM 720 N N . ALA A 1 96 ? 4.963 -9.288 4.418 1.00 90.75 96 ALA A N 1
ATOM 721 C CA . ALA A 1 96 ? 5.970 -9.555 3.388 1.00 90.75 96 ALA A CA 1
ATOM 722 C C . ALA A 1 96 ? 5.434 -9.348 1.961 1.00 90.75 96 ALA A C 1
ATOM 724 O O . ALA A 1 96 ? 6.154 -8.833 1.111 1.00 90.75 96 ALA A O 1
ATOM 725 N N . SER A 1 97 ? 4.161 -9.668 1.717 1.00 87.56 97 SER A N 1
ATOM 726 C CA . SER A 1 97 ? 3.485 -9.451 0.433 1.00 87.56 97 SER A CA 1
ATOM 727 C C . SER A 1 97 ? 3.497 -7.987 -0.020 1.00 87.56 97 SER A C 1
ATOM 729 O O . SER A 1 97 ? 3.628 -7.727 -1.210 1.00 87.56 97 SER A O 1
ATOM 731 N N . PHE A 1 98 ? 3.431 -7.029 0.910 1.00 87.06 98 PHE A N 1
ATOM 732 C CA . PHE A 1 98 ? 3.434 -5.592 0.605 1.00 87.06 98 PHE A CA 1
ATOM 733 C C . PHE A 1 98 ? 4.841 -4.996 0.463 1.00 87.06 98 PHE A C 1
ATOM 735 O O . PHE A 1 98 ? 4.985 -3.816 0.156 1.00 87.06 98 PHE A O 1
ATOM 742 N N . LYS A 1 99 ? 5.893 -5.796 0.673 1.00 89.44 99 LYS A N 1
ATOM 743 C CA . LYS A 1 99 ? 7.296 -5.379 0.500 1.00 89.44 99 LYS A CA 1
ATOM 744 C C . LYS A 1 99 ? 7.856 -5.735 -0.877 1.00 89.44 99 LYS A C 1
ATOM 746 O O . LYS A 1 99 ? 9.023 -5.467 -1.152 1.00 89.44 99 LYS A O 1
ATOM 751 N N . ILE A 1 100 ? 7.051 -6.369 -1.726 1.00 90.88 100 ILE A N 1
ATOM 752 C CA . ILE A 1 100 ? 7.466 -6.849 -3.041 1.00 90.88 100 ILE A CA 1
ATOM 753 C C . ILE A 1 100 ? 6.963 -5.870 -4.099 1.00 90.88 100 ILE A C 1
ATOM 755 O O . ILE A 1 100 ? 5.795 -5.495 -4.112 1.00 90.88 100 ILE A O 1
ATOM 759 N N . ALA A 1 101 ? 7.842 -5.491 -5.024 1.00 89.19 101 ALA A N 1
ATOM 760 C CA . ALA A 1 101 ? 7.496 -4.678 -6.182 1.00 89.19 101 ALA A CA 1
ATOM 761 C C . ALA A 1 101 ? 7.937 -5.384 -7.466 1.00 89.19 101 ALA A C 1
ATOM 763 O O . ALA A 1 101 ? 9.007 -5.994 -7.516 1.00 89.19 101 ALA A O 1
ATOM 764 N N . ARG A 1 102 ? 7.134 -5.278 -8.533 1.00 88.12 102 ARG A N 1
ATOM 765 C CA . ARG A 1 102 ? 7.533 -5.765 -9.858 1.00 88.12 102 ARG A CA 1
ATOM 766 C C . ARG A 1 102 ? 8.183 -4.640 -10.651 1.00 88.12 102 ARG A C 1
ATOM 768 O O . ARG A 1 102 ? 7.525 -3.669 -11.015 1.00 88.12 102 ARG A O 1
ATOM 775 N N . VAL A 1 103 ? 9.453 -4.821 -10.993 1.00 86.94 103 VAL A N 1
ATOM 776 C CA . VAL A 1 103 ? 10.191 -3.903 -11.865 1.00 86.94 103 VAL A CA 1
ATOM 777 C C . VAL A 1 103 ? 10.030 -4.356 -13.314 1.00 86.94 103 VAL A C 1
ATOM 779 O O . VAL A 1 103 ? 10.407 -5.472 -13.665 1.00 86.94 103 VAL A O 1
ATOM 782 N N . LYS A 1 104 ? 9.465 -3.493 -14.163 1.00 83.50 104 LYS A N 1
ATOM 783 C CA . LYS A 1 104 ? 9.413 -3.695 -15.615 1.00 83.50 104 LYS A CA 1
ATOM 784 C C . LYS A 1 104 ? 10.152 -2.540 -16.297 1.00 83.50 104 LYS A C 1
ATOM 786 O O . LYS A 1 104 ? 9.659 -1.415 -16.228 1.00 83.50 104 LYS A O 1
ATOM 791 N N . PRO A 1 105 ? 11.303 -2.787 -16.946 1.00 83.25 105 PRO A N 1
ATOM 792 C CA . PRO A 1 105 ? 11.959 -1.774 -17.762 1.00 83.25 105 PRO A CA 1
ATOM 793 C C . PRO A 1 105 ? 11.011 -1.299 -18.869 1.00 83.25 105 PRO A C 1
ATOM 795 O O . PRO A 1 105 ? 10.390 -2.116 -19.552 1.00 83.25 105 PRO A O 1
ATOM 798 N N . LEU A 1 106 ? 10.881 0.017 -19.030 1.00 81.06 106 LEU A N 1
ATOM 799 C CA . LEU A 1 106 ? 10.105 0.629 -20.107 1.00 81.06 106 LEU A CA 1
ATOM 800 C C . LEU A 1 106 ? 11.060 1.264 -21.116 1.00 81.06 106 LEU A C 1
ATOM 802 O O . LEU A 1 106 ? 12.006 1.955 -20.733 1.00 81.06 106 LEU A O 1
ATOM 806 N N . LEU A 1 107 ? 10.804 1.044 -22.406 1.00 82.06 107 LEU A N 1
ATOM 807 C CA . LEU A 1 107 ? 11.543 1.715 -23.471 1.00 82.06 107 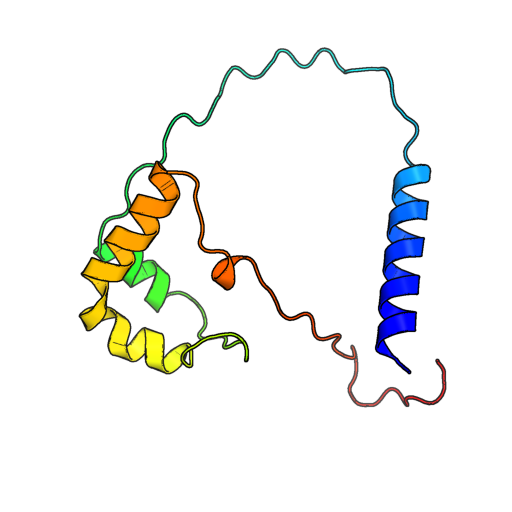LEU A CA 1
ATOM 808 C C . LEU A 1 107 ? 11.139 3.190 -23.523 1.00 82.06 107 LEU A C 1
ATOM 810 O O . LEU A 1 107 ? 9.957 3.526 -23.479 1.00 82.06 107 LEU A O 1
ATOM 814 N N . LYS A 1 108 ? 12.126 4.082 -23.663 1.00 74.88 108 LYS A N 1
ATOM 815 C CA . LYS A 1 108 ? 11.895 5.534 -23.754 1.00 74.88 108 LYS A CA 1
ATOM 816 C C . LYS A 1 108 ? 11.137 5.934 -25.028 1.00 74.88 108 LYS A C 1
ATOM 818 O O . LYS A 1 108 ? 10.487 6.974 -25.051 1.00 74.88 108 LYS A O 1
ATOM 823 N N . LYS A 1 109 ? 11.236 5.127 -26.089 1.00 81.31 109 LYS A N 1
ATOM 824 C CA . LYS A 1 109 ? 10.493 5.273 -27.345 1.00 81.31 109 LYS A CA 1
ATOM 825 C C . LYS A 1 109 ? 10.082 3.879 -27.834 1.00 81.31 109 LYS A C 1
ATOM 827 O O . LYS A 1 109 ? 10.926 2.987 -27.802 1.00 81.31 109 LYS A O 1
ATOM 832 N N . PRO A 1 110 ? 8.840 3.685 -28.305 1.00 65.12 110 PRO A N 1
ATOM 833 C CA . PRO A 1 110 ? 8.372 2.385 -28.790 1.00 65.12 110 PRO A CA 1
ATOM 834 C C . PRO A 1 110 ? 9.048 1.933 -30.097 1.00 65.12 110 PRO A C 1
ATOM 836 O O . PRO A 1 110 ? 8.944 0.768 -30.446 1.00 65.12 110 PRO A O 1
ATOM 839 N N . THR A 1 111 ? 9.737 2.836 -30.804 1.00 66.88 111 THR A N 1
ATOM 840 C CA . THR A 1 111 ? 10.333 2.608 -32.133 1.00 66.88 111 THR A CA 1
ATOM 841 C C . THR A 1 111 ? 11.857 2.449 -32.139 1.00 66.88 111 THR A C 1
ATOM 843 O O . THR A 1 111 ? 12.463 2.539 -33.199 1.00 66.88 111 THR A O 1
ATOM 846 N N . VAL A 1 112 ? 12.511 2.266 -30.988 1.00 59.81 112 VAL A N 1
ATOM 847 C CA . VAL A 1 112 ? 13.952 1.955 -30.984 1.00 59.81 112 VAL A CA 1
ATOM 848 C C . VAL A 1 112 ? 14.105 0.446 -31.149 1.00 59.81 112 VAL A C 1
ATOM 850 O O . VAL A 1 112 ? 13.721 -0.306 -30.254 1.00 59.81 112 VAL A O 1
ATOM 853 N N . ASP A 1 113 ? 14.608 0.041 -32.316 1.00 57.38 113 ASP A N 1
ATOM 854 C CA . ASP A 1 113 ? 14.869 -1.347 -32.698 1.00 57.38 113 ASP A CA 1
ATOM 855 C C . ASP A 1 113 ? 15.713 -2.086 -31.653 1.00 57.38 113 ASP A C 1
ATOM 857 O O . ASP A 1 113 ? 16.681 -1.564 -31.099 1.00 57.38 113 ASP A O 1
ATOM 861 N N . THR A 1 114 ? 15.354 -3.342 -31.397 1.00 56.59 114 THR A N 1
ATOM 862 C CA . THR A 1 114 ? 16.011 -4.229 -30.424 1.00 56.59 114 THR A CA 1
ATOM 863 C C . THR A 1 114 ? 17.266 -4.919 -30.972 1.00 56.59 114 THR A C 1
ATOM 865 O O . THR A 1 114 ? 17.650 -5.963 -30.454 1.00 56.59 114 THR A O 1
ATOM 868 N N . THR A 1 115 ? 17.894 -4.388 -32.023 1.00 53.69 115 THR A N 1
ATOM 869 C CA . THR A 1 115 ? 19.086 -4.987 -32.656 1.00 53.69 115 THR A CA 1
ATOM 870 C C . THR A 1 115 ? 20.418 -4.342 -32.273 1.00 53.69 115 THR A C 1
ATOM 872 O O . THR A 1 115 ? 21.445 -4.857 -32.693 1.00 53.69 115 THR A O 1
ATOM 875 N N . ASP A 1 116 ? 20.427 -3.301 -31.435 1.00 43.16 116 ASP A N 1
ATOM 876 C CA . ASP A 1 116 ? 21.659 -2.625 -30.978 1.00 43.16 116 ASP A CA 1
ATOM 877 C C . ASP A 1 116 ? 21.897 -2.738 -29.452 1.00 43.16 116 ASP A C 1
ATOM 879 O O . ASP A 1 116 ? 22.315 -1.775 -28.802 1.00 43.16 116 ASP A O 1
ATOM 883 N N . ILE A 1 117 ? 21.625 -3.905 -28.852 1.00 43.53 117 ILE A N 1
ATOM 884 C CA . ILE A 1 117 ? 22.109 -4.253 -27.497 1.00 43.53 117 ILE A CA 1
ATOM 885 C C . ILE A 1 117 ? 23.040 -5.456 -27.586 1.00 43.53 117 ILE A C 1
ATOM 887 O O . ILE A 1 117 ? 22.615 -6.467 -28.186 1.00 43.53 117 ILE A O 1
#

Sequence (117 aa):
MLIDDFVTYFTKKLKAISSSFTPTTILPSTTPTSVCLTHFTPLSPEDVHKLVMTNHATTCPLDPIPSSLFQAVSSDILPFLSTLINSSLTSGLIPASFKIARVKPLLKKPTVDTTDI

Foldseek 3Di:
DPVVVVVVVVVVVVVVVVVPDDPPPPPPPPPPPPDDPPADDQDDLVNVLCVLVVDDQDDDPLDPDGSVVCNVCCVVCSVVSSCLVRVCRGVVDDDPSVVDDDDDDDDPDPPDDPPPD

Radius of gyration: 21.57 Å; Cα contacts (8 Å, |Δi|>4): 38; chains: 1; bounding box: 54×32×52 Å